Protein AF-A0A959W437-F1 (afdb_monomer)

Foldseek 3Di:
DCCQFLCVVVVNDPDDDPDADPPGDGDDPVGDDDDDDDDDDDDPDPVVVCVVVVVVVVPPPDD

Mean predicted aligned error: 10.69 Å

pLDDT: mean 84.27, std 16.43, range [40.91, 96.81]

Solvent-accessible surface area (backbone atoms only — not comparable to full-atom values): 4352 Å² total; per-residue (Å²): 90,21,79,52,16,40,39,45,76,66,77,64,49,90,69,95,55,75,53,66,50,102,78,62,42,76,60,47,96,84,52,89,74,78,75,89,74,77,82,84,78,84,72,80,57,84,70,63,60,50,63,71,56,54,65,67,65,74,75,78,80,85,131

Structure (mmCIF, N/CA/C/O backbone):
data_AF-A0A959W437-F1
#
_entry.id   AF-A0A959W437-F1
#
loop_
_atom_site.group_PDB
_atom_site.id
_atom_site.type_symbol
_atom_site.label_atom_id
_atom_site.label_alt_id
_atom_site.label_comp_id
_atom_site.label_asym_id
_atom_site.label_entity_id
_atom_site.label_seq_id
_atom_site.pdbx_PDB_ins_code
_atom_site.Cartn_x
_atom_site.Cartn_y
_atom_site.Cartn_z
_atom_site.occupancy
_atom_site.B_iso_or_equiv
_atom_site.auth_seq_id
_atom_site.auth_comp_id
_atom_site.auth_asym_id
_atom_site.auth_atom_id
_atom_site.pdbx_PDB_model_num
ATOM 1 N N . SER A 1 1 ? -3.097 1.932 16.616 1.00 88.12 1 SER A N 1
ATOM 2 C CA . SER A 1 1 ? -3.440 0.483 16.657 1.00 88.12 1 SER A CA 1
ATOM 3 C C . SER A 1 1 ? -3.897 0.044 15.263 1.00 88.12 1 SER A C 1
ATOM 5 O O . SER A 1 1 ? -3.772 0.844 14.339 1.00 88.12 1 SER A O 1
ATOM 7 N N . CYS A 1 2 ? -4.417 -1.179 15.055 1.00 94.94 2 CYS A N 1
ATOM 8 C CA . CYS A 1 2 ? -5.035 -1.540 13.761 1.00 94.94 2 CYS A CA 1
ATOM 9 C C . CYS A 1 2 ? -6.275 -0.686 13.425 1.00 94.94 2 CYS A C 1
ATOM 11 O O . CYS A 1 2 ? -6.637 -0.559 12.259 1.00 94.94 2 CYS A O 1
ATOM 13 N N . GLU A 1 3 ? -6.883 -0.043 14.425 1.00 94.44 3 GLU A N 1
ATOM 14 C CA . GLU A 1 3 ? -8.025 0.871 14.261 1.00 94.44 3 GLU A 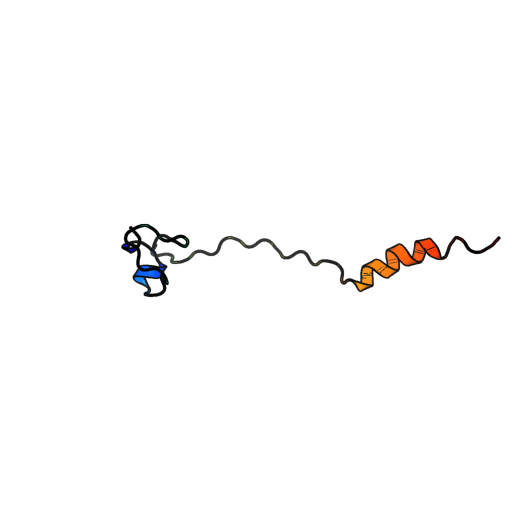CA 1
ATOM 15 C C . GLU A 1 3 ? -7.710 2.077 13.354 1.00 94.44 3 GLU A C 1
ATOM 17 O O . GLU A 1 3 ? -8.578 2.582 12.640 1.00 94.44 3 GLU A O 1
ATOM 22 N N . ASP A 1 4 ? -6.440 2.486 13.287 1.00 95.19 4 ASP A N 1
ATOM 23 C CA . ASP A 1 4 ? -5.974 3.592 12.437 1.00 95.19 4 ASP A CA 1
ATOM 24 C C . ASP A 1 4 ? -5.602 3.138 11.010 1.00 95.19 4 ASP A C 1
ATOM 26 O O . ASP A 1 4 ? -5.176 3.935 10.167 1.00 95.19 4 ASP A O 1
ATOM 30 N N . CYS A 1 5 ? -5.735 1.841 10.718 1.00 95.94 5 CYS A N 1
ATOM 31 C CA . CYS A 1 5 ? -5.411 1.273 9.417 1.00 95.94 5 CYS A CA 1
ATOM 32 C C . CYS A 1 5 ? -6.498 1.610 8.391 1.00 95.94 5 CYS A C 1
ATOM 34 O O . CYS A 1 5 ? -7.680 1.332 8.603 1.00 95.94 5 CYS A O 1
ATOM 36 N N . TYR A 1 6 ? -6.087 2.090 7.216 1.00 96.81 6 TYR A N 1
ATOM 37 C CA . TYR A 1 6 ? -6.948 2.306 6.053 1.00 96.81 6 TYR A CA 1
ATOM 38 C C . TYR A 1 6 ? -7.842 1.090 5.770 1.00 96.81 6 TYR A C 1
ATOM 40 O O . TYR A 1 6 ? -9.044 1.226 5.562 1.00 96.81 6 TYR A O 1
ATOM 48 N N . PHE A 1 7 ? -7.279 -0.122 5.815 1.00 96.44 7 PHE A N 1
ATOM 49 C CA . PHE A 1 7 ? -8.039 -1.341 5.544 1.00 96.44 7 PHE A CA 1
ATOM 50 C C . PHE A 1 7 ? -9.079 -1.642 6.630 1.00 96.44 7 PHE A C 1
ATOM 52 O O . PHE A 1 7 ? -10.168 -2.096 6.297 1.00 96.44 7 PHE A O 1
ATOM 59 N N . ARG A 1 8 ? -8.799 -1.366 7.911 1.00 95.94 8 ARG A N 1
ATOM 60 C CA . ARG A 1 8 ? -9.750 -1.599 9.015 1.00 95.94 8 ARG A CA 1
ATOM 61 C C . ARG A 1 8 ? -10.941 -0.655 8.908 1.00 95.94 8 ARG A C 1
ATOM 63 O O . ARG A 1 8 ? -12.076 -1.115 8.877 1.00 95.94 8 ARG A O 1
ATOM 70 N N . GLN A 1 9 ? -10.682 0.638 8.718 1.00 95.50 9 GLN A N 1
ATOM 71 C CA . GLN A 1 9 ? -11.727 1.660 8.574 1.00 95.50 9 GLN A CA 1
ATOM 72 C C . GLN A 1 9 ? -12.614 1.461 7.335 1.00 95.50 9 GLN A C 1
ATOM 74 O O . GLN A 1 9 ? -13.725 1.983 7.270 1.00 95.50 9 GLN A O 1
ATOM 79 N N . LYS A 1 10 ? -12.126 0.720 6.333 1.00 95.62 10 LYS A N 1
ATOM 80 C CA . LYS A 1 10 ? -12.880 0.350 5.128 1.00 95.62 10 LYS A CA 1
ATOM 81 C C . LYS A 1 10 ? -13.457 -1.067 5.171 1.00 95.62 10 LYS A C 1
ATOM 83 O O . LYS A 1 10 ? -14.006 -1.498 4.165 1.00 95.62 10 LYS A O 1
ATOM 88 N N . MET A 1 11 ? -13.359 -1.780 6.297 1.00 94.62 11 MET A N 1
ATOM 89 C CA . MET A 1 11 ? -13.813 -3.174 6.440 1.00 94.62 11 MET A CA 1
ATOM 90 C C . MET A 1 11 ? -13.150 -4.144 5.439 1.00 94.62 11 MET A C 1
ATOM 92 O O . MET A 1 11 ? -13.748 -5.121 5.002 1.00 94.62 11 MET A O 1
ATOM 96 N N . LEU A 1 12 ? -11.897 -3.862 5.073 1.00 95.12 12 LEU A N 1
ATOM 97 C CA . LEU A 1 12 ? -11.053 -4.641 4.156 1.00 95.12 12 LEU A CA 1
ATOM 98 C C . LEU A 1 12 ? -9.867 -5.319 4.864 1.00 95.12 12 LEU A C 1
ATOM 100 O O . LEU A 1 12 ? -9.081 -6.014 4.222 1.00 95.12 12 LEU A O 1
ATOM 104 N N . CYS A 1 13 ? -9.680 -5.091 6.167 1.00 94.38 13 CYS A N 1
ATOM 105 C CA . CYS A 1 13 ? -8.617 -5.744 6.925 1.00 94.38 13 CYS A CA 1
ATOM 106 C C . CYS A 1 13 ? -8.991 -7.207 7.179 1.00 94.38 13 CYS A C 1
ATOM 108 O O . CYS A 1 13 ? -9.998 -7.482 7.823 1.00 94.38 13 CYS A O 1
ATOM 110 N N . ALA A 1 14 ? -8.166 -8.136 6.697 1.00 90.44 14 ALA A N 1
ATOM 111 C CA . ALA A 1 14 ? -8.401 -9.570 6.861 1.00 90.44 14 ALA A CA 1
ATOM 112 C C . ALA A 1 14 ? -8.072 -10.095 8.271 1.00 90.44 14 ALA A C 1
ATOM 114 O O . ALA A 1 14 ? -8.456 -11.209 8.611 1.00 90.44 14 ALA A O 1
ATOM 115 N N . LEU A 1 15 ? -7.328 -9.323 9.067 1.00 91.44 15 LEU A N 1
ATOM 116 C CA . LEU A 1 15 ? -6.856 -9.720 10.392 1.00 91.44 15 LEU A CA 1
ATOM 117 C C . LEU A 1 15 ? -7.614 -8.951 11.475 1.00 91.44 15 LEU A C 1
ATOM 119 O O . LEU A 1 15 ? -7.769 -7.732 11.363 1.00 91.44 15 LEU A O 1
ATOM 123 N N . ASP A 1 16 ? -8.027 -9.661 12.523 1.00 89.25 16 ASP A N 1
ATOM 124 C CA . ASP A 1 16 ? -8.614 -9.077 13.727 1.00 89.25 16 ASP A CA 1
ATOM 125 C C . ASP A 1 16 ? -7.555 -9.025 14.835 1.00 89.25 16 ASP A C 1
ATOM 127 O O . ASP A 1 16 ? -7.351 -9.981 15.577 1.00 89.25 16 ASP A O 1
ATOM 131 N N . LEU A 1 17 ? -6.795 -7.930 14.851 1.00 90.12 17 LEU A N 1
ATOM 132 C CA . LEU A 1 17 ? -5.663 -7.703 15.748 1.00 90.12 17 LEU A CA 1
ATOM 133 C C . LEU A 1 17 ? -5.811 -6.337 16.417 1.00 90.12 17 LEU A C 1
ATOM 135 O O . LEU A 1 17 ? -6.219 -5.367 15.776 1.00 90.12 17 LEU A O 1
ATOM 139 N N . GLU A 1 18 ? -5.405 -6.244 17.679 1.00 89.12 18 GLU A N 1
ATOM 140 C CA . GLU A 1 18 ? -5.332 -4.970 18.407 1.00 89.12 18 GLU A CA 1
ATOM 141 C C . GLU A 1 18 ? -4.076 -4.161 18.014 1.00 89.12 18 GLU A C 1
ATOM 143 O O . GLU A 1 18 ? -4.063 -2.926 18.041 1.00 89.12 18 GLU A O 1
ATOM 148 N N . GLU A 1 19 ? -3.022 -4.844 17.565 1.00 94.25 19 GLU A N 1
ATOM 149 C CA . GLU A 1 19 ? -1.776 -4.254 17.067 1.00 94.25 19 GLU A CA 1
ATOM 150 C C . GLU A 1 19 ? -1.808 -3.974 15.549 1.00 94.25 19 GLU A C 1
ATOM 152 O O . GLU A 1 19 ? -2.632 -4.544 14.831 1.00 94.25 19 GLU A O 1
ATOM 157 N N . PRO A 1 20 ? -0.935 -3.094 15.013 1.00 95.81 20 PRO A N 1
ATOM 158 C CA . PRO A 1 20 ? -0.856 -2.857 13.571 1.00 95.81 20 PRO A CA 1
ATOM 159 C C . PRO A 1 20 ? -0.636 -4.154 12.776 1.00 95.81 20 PRO A C 1
ATOM 161 O O . PRO A 1 20 ? 0.332 -4.876 12.995 1.00 95.81 20 PRO A O 1
ATOM 164 N N . CYS A 1 21 ? -1.512 -4.436 11.808 1.00 95.50 21 CYS A N 1
ATOM 165 C CA . CYS A 1 21 ? -1.386 -5.616 10.954 1.00 95.50 21 CYS A CA 1
ATOM 166 C C . CYS A 1 21 ? -0.158 -5.554 10.021 1.00 95.50 21 CYS A C 1
ATOM 168 O O . CYS A 1 21 ? 0.353 -4.481 9.699 1.00 95.50 21 CYS A O 1
ATOM 170 N N . GLY A 1 22 ? 0.278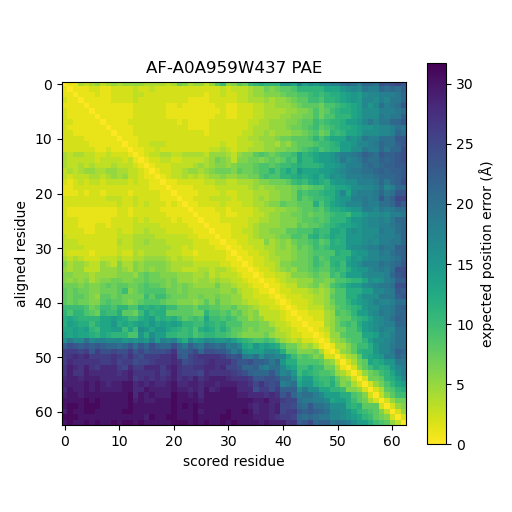 -6.702 9.485 1.00 95.19 22 GLY A N 1
ATOM 171 C CA . GLY A 1 22 ? 1.430 -6.775 8.564 1.00 95.19 22 GLY A CA 1
ATOM 172 C C . GLY A 1 22 ? 1.268 -5.978 7.258 1.00 95.19 22 GLY A C 1
ATOM 173 O O . GLY A 1 22 ? 2.244 -5.685 6.569 1.00 95.19 22 GLY A O 1
ATOM 174 N N . THR A 1 23 ? 0.040 -5.580 6.923 1.00 93.25 23 THR A N 1
ATOM 175 C CA . THR A 1 23 ? -0.283 -4.718 5.779 1.00 93.25 23 THR A CA 1
ATOM 176 C C . THR A 1 23 ? -0.714 -3.313 6.202 1.00 93.25 23 THR A C 1
ATOM 178 O O . THR A 1 23 ? -1.343 -2.621 5.404 1.00 93.25 23 THR A O 1
ATOM 181 N N . PHE A 1 24 ? -0.403 -2.876 7.430 1.00 96.12 24 PHE A N 1
ATOM 182 C CA . PHE A 1 24 ? -0.832 -1.584 7.968 1.00 96.12 24 PHE A CA 1
ATOM 183 C C . PHE A 1 24 ? -0.497 -0.435 7.011 1.00 96.12 24 PHE A C 1
ATOM 185 O O . PHE A 1 24 ? 0.634 -0.292 6.532 1.00 96.12 24 PHE A O 1
ATOM 192 N N . ARG A 1 25 ? -1.503 0.385 6.715 1.00 95.75 25 ARG A N 1
ATOM 193 C CA . ARG A 1 25 ? -1.377 1.644 5.980 1.00 95.75 25 ARG A CA 1
ATOM 194 C C . ARG A 1 25 ? -2.178 2.672 6.751 1.00 95.75 25 ARG A C 1
ATOM 196 O O . ARG A 1 25 ? -3.344 2.423 7.028 1.00 95.75 25 ARG A O 1
ATOM 203 N N . GLU A 1 26 ? -1.562 3.788 7.107 1.00 95.56 26 GLU A N 1
ATOM 204 C CA . GLU A 1 26 ? -2.244 4.863 7.825 1.00 95.56 26 GLU A CA 1
ATOM 205 C C . GLU A 1 26 ? -3.442 5.378 7.014 1.00 95.56 26 GLU A C 1
ATOM 207 O O . GLU A 1 26 ? -3.327 5.608 5.805 1.00 95.56 26 GLU A O 1
ATOM 212 N N . SER A 1 27 ? -4.597 5.537 7.663 1.00 96.69 27 SER A N 1
ATOM 213 C CA . SER A 1 27 ? -5.783 6.103 7.023 1.00 96.69 27 SER A CA 1
ATOM 214 C C . SER A 1 27 ? -5.660 7.622 6.921 1.00 96.69 27 SER A C 1
ATOM 216 O O . SER A 1 27 ? -5.893 8.347 7.886 1.00 96.69 27 SER A O 1
ATOM 218 N N . ARG A 1 28 ? -5.262 8.107 5.744 1.00 95.69 28 ARG A N 1
ATOM 219 C CA . ARG A 1 28 ? -5.130 9.538 5.449 1.00 95.69 28 ARG A CA 1
ATOM 220 C C . ARG A 1 28 ? -6.229 10.017 4.493 1.00 95.69 28 ARG A C 1
ATOM 222 O O . ARG A 1 28 ? -6.743 9.199 3.722 1.00 95.69 28 ARG A O 1
ATOM 229 N N . PRO A 1 29 ? -6.578 11.319 4.485 1.00 95.62 29 PRO A N 1
ATOM 230 C CA . PRO A 1 29 ? -7.574 11.878 3.566 1.00 95.62 29 PRO A CA 1
ATOM 231 C C . PRO A 1 29 ? -7.270 11.624 2.084 1.00 95.62 29 PRO A C 1
ATOM 233 O O . PRO A 1 29 ? -8.192 11.459 1.289 1.00 95.62 29 PRO A O 1
ATOM 236 N N . GLU A 1 30 ? -5.991 11.540 1.713 1.00 95.50 30 GLU A N 1
ATOM 237 C CA . GLU A 1 30 ? -5.544 11.279 0.338 1.00 95.50 30 GLU A CA 1
ATOM 238 C C . GLU A 1 30 ? -5.751 9.814 -0.093 1.00 95.50 30 GLU A C 1
ATOM 240 O O . GLU A 1 30 ? -5.610 9.483 -1.271 1.00 95.50 30 GLU A O 1
ATOM 245 N N . GLY A 1 31 ? -6.089 8.924 0.847 1.00 94.75 31 GLY A N 1
ATOM 246 C CA . GLY A 1 31 ? -6.244 7.493 0.610 1.00 94.75 31 GLY A CA 1
ATOM 247 C C . GLY A 1 31 ? -4.918 6.769 0.353 1.00 94.75 31 GLY A C 1
ATOM 248 O O . GLY A 1 31 ? -3.844 7.200 0.775 1.00 94.75 31 GLY A O 1
ATOM 249 N N . LEU A 1 32 ? -4.990 5.619 -0.324 1.00 94.38 32 LEU A N 1
ATOM 250 C CA . LEU A 1 32 ? -3.799 4.870 -0.721 1.00 94.38 32 LEU A CA 1
ATOM 251 C C . LEU A 1 32 ? -3.127 5.561 -1.909 1.00 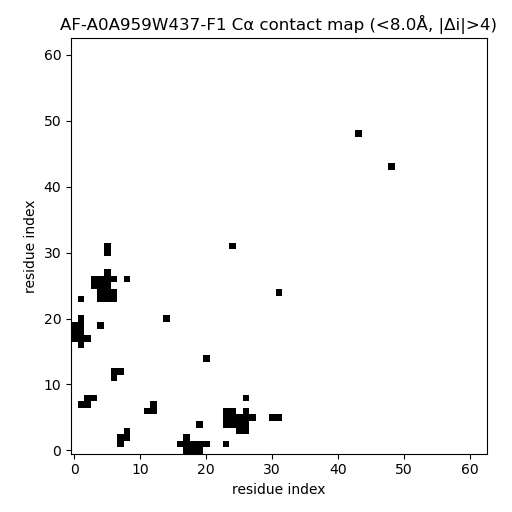94.38 32 LEU A C 1
ATOM 253 O O . LEU A 1 32 ? -3.640 5.534 -3.026 1.00 94.38 32 LEU A O 1
ATOM 257 N N . VAL A 1 33 ? -1.949 6.130 -1.670 1.00 92.81 33 VAL A N 1
ATOM 258 C CA . VAL A 1 33 ? -1.113 6.700 -2.728 1.00 92.81 33 VAL A CA 1
ATOM 259 C C . VAL A 1 33 ? -0.227 5.593 -3.307 1.00 92.81 33 VAL A C 1
ATOM 261 O O . VAL A 1 33 ? 0.624 5.062 -2.584 1.00 92.81 33 VAL A O 1
ATOM 264 N N . PRO A 1 34 ? -0.394 5.210 -4.586 1.00 90.50 34 PRO A N 1
ATOM 265 C CA . PRO A 1 34 ? 0.474 4.218 -5.198 1.00 90.50 34 PRO A CA 1
ATOM 266 C C . PRO A 1 34 ? 1.903 4.774 -5.313 1.00 90.50 34 PRO A C 1
ATOM 268 O O . PRO A 1 34 ? 2.088 5.940 -5.678 1.00 90.50 34 PRO A O 1
ATOM 271 N N . PRO A 1 35 ? 2.938 3.963 -5.033 1.00 90.88 35 PRO A N 1
ATOM 272 C CA . PRO A 1 35 ? 4.307 4.373 -5.302 1.00 90.88 35 PRO A CA 1
ATOM 273 C C . PRO A 1 35 ? 4.500 4.574 -6.810 1.00 90.88 35 PRO A C 1
ATOM 275 O O . PRO A 1 35 ? 3.848 3.919 -7.627 1.00 90.88 35 PRO A O 1
ATOM 278 N N . ARG A 1 36 ? 5.433 5.454 -7.194 1.00 94.12 36 ARG A N 1
ATOM 279 C CA . ARG A 1 36 ? 5.817 5.602 -8.605 1.00 94.12 36 ARG A CA 1
ATOM 280 C C . ARG A 1 36 ? 6.379 4.272 -9.105 1.00 94.12 36 ARG A C 1
ATOM 282 O O . ARG A 1 36 ? 7.450 3.855 -8.669 1.00 94.12 36 ARG A O 1
ATOM 289 N N . GLN A 1 37 ? 5.646 3.606 -9.993 1.00 95.00 37 GLN A N 1
ATOM 290 C CA . GLN A 1 37 ? 6.086 2.340 -10.567 1.00 95.00 37 GLN A CA 1
ATOM 291 C C . GLN A 1 37 ? 7.205 2.587 -11.591 1.00 95.00 37 GLN A C 1
ATOM 293 O O . GLN A 1 37 ? 7.060 3.468 -12.442 1.00 95.00 37 GLN A O 1
ATOM 298 N N . PRO A 1 38 ? 8.317 1.831 -11.536 1.00 93.75 38 PRO A N 1
ATOM 299 C CA . PRO A 1 38 ? 9.324 1.851 -12.590 1.00 93.75 38 PRO A CA 1
ATOM 300 C C . PRO A 1 38 ? 8.734 1.424 -13.937 1.00 93.75 38 PRO A C 1
ATOM 302 O O . PRO A 1 38 ? 7.787 0.637 -13.990 1.00 93.75 38 PRO A O 1
ATOM 305 N N . MET A 1 39 ? 9.330 1.893 -15.035 1.00 94.06 39 MET A N 1
ATOM 306 C CA . MET A 1 39 ? 8.972 1.395 -16.362 1.00 94.06 39 MET A CA 1
ATOM 307 C C . MET A 1 39 ? 9.361 -0.078 -16.495 1.00 94.06 39 MET A C 1
ATOM 309 O O . MET A 1 39 ? 10.46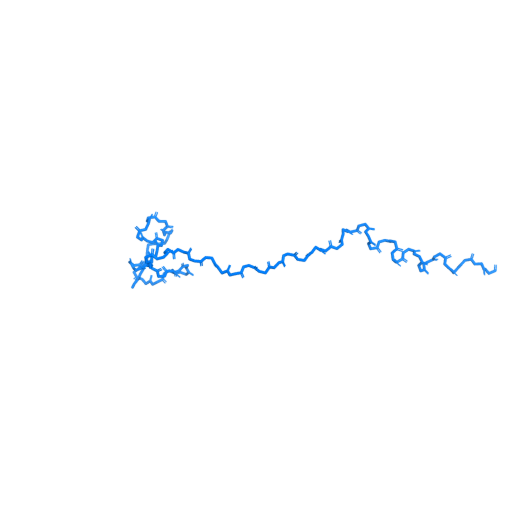3 -0.481 -16.118 1.00 94.06 39 MET A O 1
ATOM 313 N N . LEU A 1 40 ? 8.463 -0.875 -17.071 1.00 94.81 40 LEU A N 1
ATOM 314 C CA . LEU A 1 40 ? 8.747 -2.265 -17.402 1.00 94.81 40 LEU A CA 1
ATOM 315 C C . LEU A 1 40 ? 9.764 -2.315 -18.549 1.00 94.81 40 LEU A C 1
ATOM 317 O O . LEU A 1 40 ? 9.510 -1.793 -19.633 1.00 94.81 40 LEU A O 1
ATOM 321 N N . LEU A 1 41 ? 10.908 -2.959 -18.315 1.00 93.44 41 LEU A N 1
ATOM 322 C CA . LEU A 1 41 ? 11.886 -3.241 -19.363 1.00 93.44 41 LEU A CA 1
ATOM 323 C C . LEU A 1 41 ? 11.511 -4.548 -20.058 1.00 93.44 41 LEU A C 1
ATOM 325 O O . LEU A 1 41 ? 11.381 -5.593 -19.416 1.00 93.44 41 LEU A O 1
ATOM 329 N N . LEU A 1 42 ? 11.332 -4.490 -21.375 1.00 92.94 42 LEU A N 1
ATOM 330 C CA . LEU A 1 42 ? 10.981 -5.665 -22.157 1.00 92.94 42 LEU A CA 1
ATOM 331 C C . LEU A 1 42 ? 12.214 -6.560 -22.318 1.00 92.94 42 LEU A C 1
ATOM 333 O O . LEU A 1 42 ? 13.228 -6.146 -22.880 1.00 92.94 42 LEU A O 1
ATOM 337 N N . ARG A 1 43 ? 12.128 -7.801 -21.831 1.00 89.94 43 ARG A N 1
ATOM 338 C CA . ARG A 1 43 ? 13.141 -8.821 -22.119 1.00 89.94 43 ARG A CA 1
ATOM 339 C C . ARG A 1 43 ? 12.944 -9.322 -23.555 1.00 89.94 43 ARG A C 1
ATOM 341 O O . ARG A 1 43 ? 11.793 -9.553 -23.934 1.00 89.94 43 ARG A O 1
ATOM 348 N N . PRO A 1 44 ? 14.021 -9.550 -24.331 1.00 90.56 44 PRO A N 1
ATOM 349 C CA . PRO A 1 44 ? 13.909 -10.230 -25.612 1.00 90.56 44 PRO A CA 1
ATOM 350 C C . PRO A 1 44 ? 13.141 -11.551 -25.463 1.00 90.56 44 PRO A C 1
ATOM 352 O O . PRO A 1 44 ? 13.317 -12.264 -24.465 1.00 90.56 44 PRO A O 1
ATOM 355 N N . PRO A 1 45 ? 12.260 -11.889 -26.415 1.00 89.38 45 PRO A N 1
ATOM 356 C CA . PRO A 1 45 ? 11.583 -13.172 -26.391 1.00 89.38 45 PRO A CA 1
ATOM 357 C C . PRO A 1 45 ? 12.609 -14.299 -26.544 1.00 89.38 45 PRO A C 1
ATOM 359 O O . PRO A 1 45 ? 13.632 -14.132 -27.201 1.00 89.38 45 PRO A O 1
ATOM 362 N N . ARG A 1 46 ? 12.314 -15.483 -25.990 1.00 85.19 46 ARG A N 1
ATOM 363 C CA 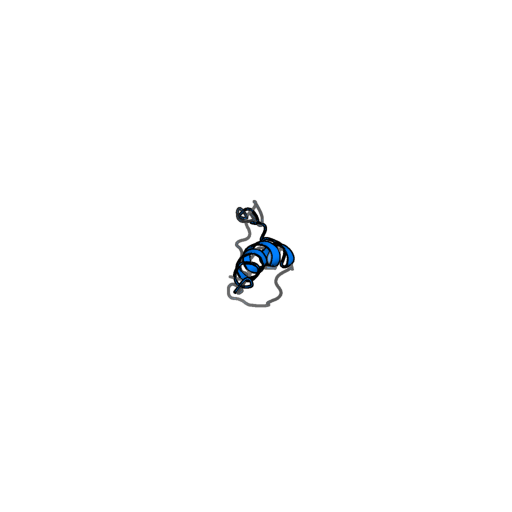. ARG A 1 46 ? 13.249 -16.630 -25.972 1.00 85.19 46 ARG A CA 1
ATOM 364 C C . ARG A 1 46 ? 13.774 -17.046 -27.355 1.00 85.19 46 ARG A C 1
ATOM 366 O O . ARG A 1 46 ? 14.801 -17.706 -27.440 1.00 85.19 46 ARG A O 1
ATOM 373 N N . TRP A 1 47 ? 13.066 -16.711 -28.434 1.00 83.50 47 TRP A N 1
ATOM 374 C CA . TRP A 1 47 ? 13.504 -17.016 -29.796 1.00 83.50 47 TRP A CA 1
ATOM 375 C C . TRP A 1 47 ? 14.594 -16.064 -30.313 1.00 83.50 47 TRP A C 1
ATOM 377 O O . TRP A 1 47 ? 15.395 -16.489 -31.139 1.00 83.50 47 TRP A O 1
ATOM 387 N N . ALA A 1 48 ? 14.689 -14.837 -29.789 1.00 81.94 48 ALA A N 1
ATOM 388 C CA . ALA A 1 48 ? 15.706 -13.862 -30.187 1.00 81.94 48 ALA A CA 1
ATOM 389 C C . ALA A 1 48 ? 17.131 -14.274 -29.753 1.00 81.94 48 ALA A C 1
ATOM 391 O O . ALA A 1 48 ? 18.107 -13.895 -30.392 1.00 81.94 48 ALA A O 1
ATOM 392 N N . ASP A 1 49 ? 17.265 -15.115 -28.718 1.00 68.56 49 ASP A N 1
ATOM 393 C CA . ASP A 1 49 ? 18.565 -15.622 -28.248 1.00 68.56 49 ASP A CA 1
ATOM 394 C C . ASP A 1 49 ? 19.212 -16.628 -29.227 1.00 68.56 49 ASP A C 1
ATOM 396 O O . ASP A 1 49 ? 20.429 -16.845 -29.196 1.00 68.56 49 ASP A O 1
ATOM 400 N N . ARG A 1 50 ? 18.419 -17.268 -30.103 1.00 62.75 50 ARG A N 1
ATOM 401 C CA . ARG A 1 50 ? 18.908 -18.320 -31.017 1.00 62.75 50 ARG A CA 1
ATOM 402 C C . ARG A 1 50 ? 19.665 -17.754 -32.215 1.00 62.75 50 ARG A C 1
ATOM 404 O O . ARG A 1 50 ? 20.586 -18.406 -32.693 1.00 62.75 50 ARG A O 1
ATOM 411 N N . GLU A 1 51 ? 19.328 -16.551 -32.668 1.00 60.03 51 GLU A N 1
ATOM 412 C CA . GLU A 1 51 ? 20.008 -15.914 -33.805 1.00 60.03 51 GLU A CA 1
ATOM 413 C C . GLU A 1 51 ? 21.430 -15.456 -33.437 1.00 60.03 51 GLU A C 1
ATOM 415 O O . GLU A 1 51 ? 22.365 -15.621 -34.225 1.00 60.03 51 GLU A O 1
ATOM 420 N N . ILE A 1 52 ? 21.621 -14.964 -32.205 1.00 60.41 52 ILE A N 1
ATOM 421 C CA . ILE A 1 52 ? 22.923 -14.477 -31.721 1.00 60.41 52 ILE A CA 1
ATOM 422 C C . ILE A 1 52 ? 23.913 -15.635 -31.512 1.00 60.41 52 ILE A C 1
ATOM 424 O O . ILE A 1 52 ? 25.078 -15.524 -31.891 1.00 60.41 52 ILE A O 1
ATOM 428 N N . ASN A 1 53 ? 23.464 -16.759 -30.942 1.00 59.66 53 ASN A N 1
ATOM 429 C CA . ASN A 1 53 ? 24.341 -17.906 -30.674 1.00 59.66 53 ASN A CA 1
ATOM 430 C C . ASN A 1 53 ? 24.466 -18.876 -31.862 1.00 59.66 53 ASN A C 1
ATOM 432 O O . ASN A 1 53 ? 25.540 -19.438 -32.062 1.00 59.66 53 ASN A O 1
ATOM 436 N N . GLY A 1 54 ? 23.424 -19.032 -32.687 1.00 56.94 54 GLY A N 1
ATOM 437 C CA . GLY A 1 54 ? 23.458 -19.913 -33.862 1.00 56.94 54 GLY A CA 1
ATOM 438 C C . GLY A 1 54 ? 24.414 -19.435 -34.958 1.00 56.94 54 GLY A C 1
ATOM 439 O O . GLY A 1 54 ? 24.975 -20.245 -35.685 1.00 56.94 54 GLY A O 1
ATOM 440 N N . SER A 1 55 ? 24.690 -18.130 -35.030 1.00 55.19 55 SER A N 1
ATOM 441 C CA . SER A 1 55 ? 25.667 -17.570 -35.977 1.00 55.19 55 SER A CA 1
ATOM 442 C C . SER A 1 55 ? 27.124 -17.915 -35.629 1.00 55.19 55 SER A C 1
ATOM 444 O O . SER A 1 55 ? 28.007 -17.776 -36.473 1.00 55.19 55 SER A O 1
ATOM 446 N N . ARG A 1 56 ? 27.398 -18.361 -34.393 1.00 55.03 56 ARG A N 1
ATOM 447 C CA . ARG A 1 56 ? 28.751 -18.699 -33.920 1.00 55.03 56 ARG A CA 1
ATOM 448 C C . ARG A 1 56 ? 29.145 -20.147 -34.230 1.00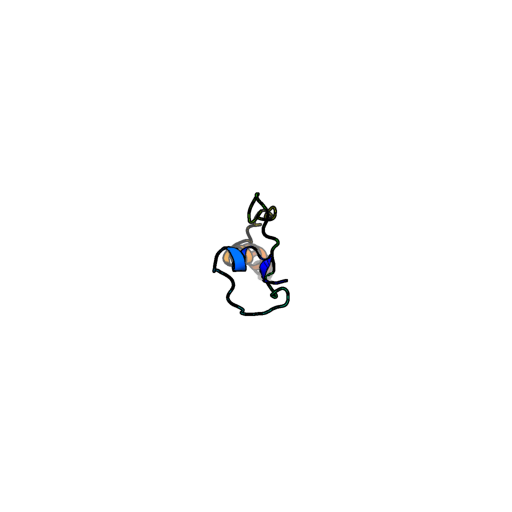 55.03 56 ARG A C 1
ATOM 450 O O . ARG A 1 56 ? 30.334 -20.432 -34.325 1.00 55.03 56 ARG A O 1
ATOM 457 N N . GLU A 1 57 ? 28.173 -21.038 -34.426 1.00 53.06 57 GLU A N 1
ATOM 458 C CA . GLU A 1 57 ? 28.403 -22.461 -34.727 1.00 53.06 57 GLU A CA 1
ATOM 459 C C . GLU A 1 57 ? 28.565 -22.737 -36.235 1.00 53.06 57 GLU A C 1
ATOM 461 O O . GLU A 1 57 ? 29.233 -23.692 -36.623 1.00 53.06 57 GLU A O 1
ATOM 466 N N . SER A 1 58 ? 28.057 -21.860 -37.107 1.00 57.28 58 SER A N 1
ATOM 467 C CA . SER A 1 58 ? 28.105 -22.032 -38.571 1.00 57.28 58 SER A CA 1
ATOM 468 C C . SER A 1 58 ? 29.481 -21.780 -39.215 1.00 57.28 58 SER A C 1
ATOM 470 O O . SER A 1 58 ? 29.634 -21.977 -40.417 1.00 57.28 58 SER A O 1
ATOM 472 N N . GLY A 1 59 ? 30.475 -21.308 -38.452 1.00 51.53 59 GLY A N 1
ATOM 473 C CA . GLY A 1 59 ? 31.801 -20.917 -38.959 1.00 51.53 59 GLY A CA 1
ATOM 474 C C . GLY A 1 59 ? 32.908 -21.972 -38.831 1.00 51.53 59 GLY A C 1
ATOM 475 O O . GLY A 1 59 ? 34.033 -21.701 -39.238 1.00 51.53 59 GLY A O 1
ATOM 476 N N . ALA A 1 60 ? 32.630 -23.152 -38.266 1.00 58.44 60 ALA A N 1
ATOM 477 C CA . ALA A 1 60 ? 33.639 -24.174 -37.952 1.00 58.44 60 ALA A CA 1
ATOM 478 C C .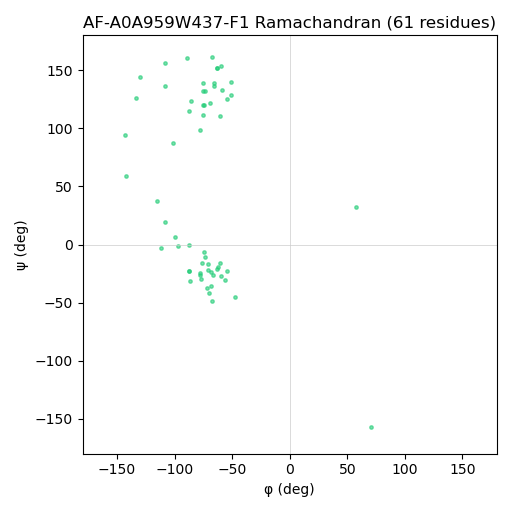 ALA A 1 60 ? 33.462 -25.483 -38.750 1.00 58.44 60 ALA A C 1
ATOM 480 O O . ALA A 1 60 ? 33.666 -26.569 -38.214 1.00 58.44 60 ALA A O 1
ATOM 481 N N . ALA A 1 61 ? 33.058 -25.402 -40.022 1.00 53.50 61 ALA A N 1
ATOM 482 C CA . ALA A 1 61 ? 32.886 -26.585 -40.869 1.00 53.50 61 ALA A CA 1
ATOM 483 C C . ALA A 1 61 ? 33.314 -26.347 -42.328 1.00 53.50 61 ALA A C 1
ATOM 485 O O . ALA A 1 61 ? 32.518 -26.520 -43.240 1.00 53.50 61 ALA A O 1
ATOM 486 N N . PHE A 1 62 ? 34.575 -25.970 -42.547 1.00 45.62 62 PHE A N 1
ATOM 487 C CA . PHE A 1 62 ? 35.299 -26.274 -43.789 1.00 45.6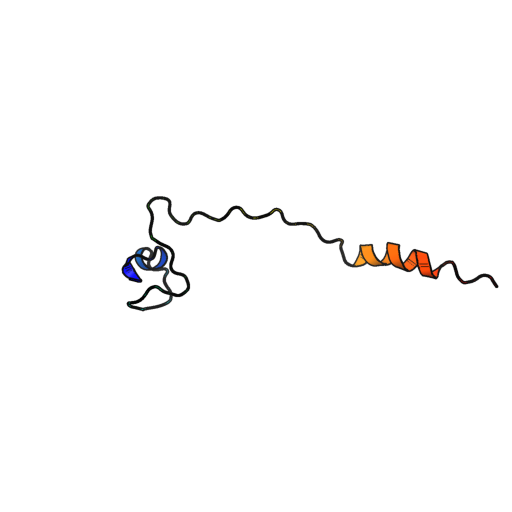2 62 PHE A CA 1
ATOM 488 C C . PHE A 1 62 ? 36.757 -26.564 -43.417 1.00 45.62 62 PHE A C 1
ATOM 490 O O . PHE A 1 62 ? 37.547 -25.644 -43.209 1.00 45.62 62 PHE A O 1
ATOM 497 N N . GLY A 1 63 ? 37.053 -27.852 -43.237 1.00 40.91 63 GLY A N 1
ATOM 498 C CA . GLY A 1 63 ? 38.402 -28.418 -43.207 1.00 40.91 63 GLY A CA 1
ATOM 499 C C . GLY A 1 63 ? 38.688 -29.124 -44.521 1.00 40.91 63 GLY A C 1
ATOM 500 O O . GLY A 1 63 ? 37.707 -29.608 -45.133 1.0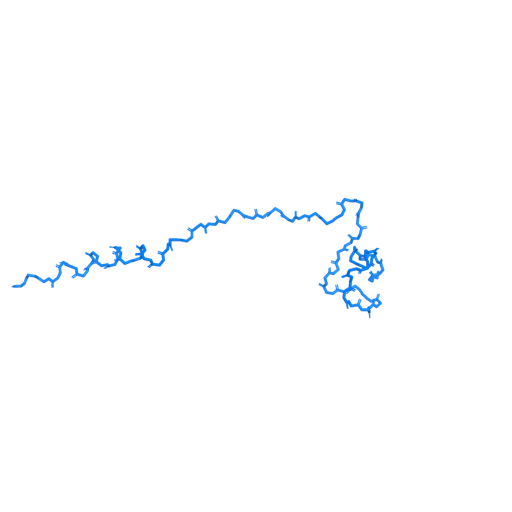0 40.91 63 GLY A O 1
#

Radius of gyration: 26.33 Å; Cα contacts (8 Å, |Δi|>4): 38; chains: 1; bounding box: 52×40×62 Å

Sequence (63 aa):
SCEDCYFRQKMLCALDLEEPCGTFRESRPEGLVPPRQPMLLLRPPRWADREINGSRESGAAFG

Secondary structure (DSSP, 8-state):
-GGGBHHHHTT------SSPPTT--B--TT------PPPPPPPPPTTHHHHHHHHHHTTS---